Protein AF-W2F0K1-F1 (afdb_monomer_lite)

Foldseek 3Di:
DDDVVSDDPCPPPAPPDPVSVVVDDDPVVVVVPDDDDQDVVPHDPPPDDDDPDDPPPPPDDDPDDDPDDDDPPDDPDDDDDPDPPPPPDPDDFDQADWAQPVRPPDDDPDPDDDTDGPGHDPPPDDPVRVVPDDDDDPDD

Secondary structure (DSSP, 8-state):
-PPTTSS-SSTTSTTSSHHHHHH---HHHHHHHPPPP--TTTS---SS--------------------------------------S---S-PPPPPEE-TT-S-S-----S---EE----TT---HHHHHHPPP-----

pLDDT: mean 73.28, std 17.8, range [39.38, 95.38]

Sequence (140 aa):
MPLPGDRPVGLDEYGTTTTEMREGESLDLRLSREVPDVDPVFGVPPEGERKPGAADDELLDSSEDELSAVPDDGVADALGERGAPSYDTEEPREAGRLVDPDGGMGVDTEKDMVAEDVGPDFGGYSPEES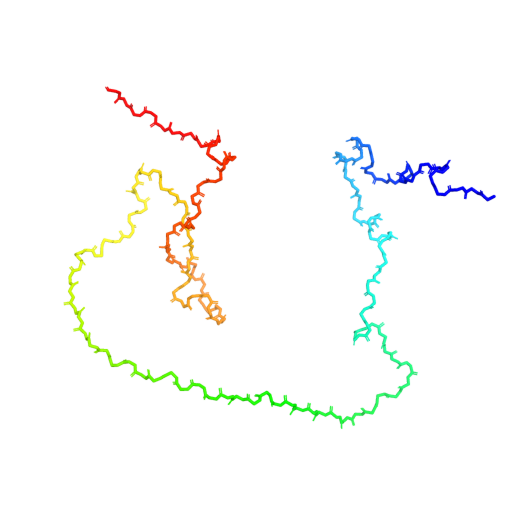AMRIEDEGPA

Structure (mmCIF, N/CA/C/O backbone):
data_AF-W2F0K1-F1
#
_entry.id   AF-W2F0K1-F1
#
loop_
_atom_site.group_PDB
_atom_site.id
_atom_site.type_symbol
_atom_site.label_atom_id
_atom_site.label_alt_id
_atom_site.label_comp_id
_atom_site.label_asym_id
_atom_site.label_entity_id
_atom_site.label_seq_id
_atom_site.pdbx_PDB_ins_code
_atom_site.Cartn_x
_atom_site.Cartn_y
_atom_site.Cartn_z
_atom_site.occupancy
_atom_site.B_iso_or_equiv
_atom_site.auth_seq_id
_atom_site.auth_comp_id
_atom_site.auth_asym_id
_atom_site.auth_atom_id
_atom_site.pdbx_PDB_model_num
ATOM 1 N N . MET A 1 1 ? -45.097 -0.771 12.970 1.00 74.94 1 MET A N 1
ATOM 2 C CA . MET A 1 1 ? -43.926 -1.261 12.216 1.00 74.94 1 MET A CA 1
ATOM 3 C C . MET A 1 1 ? -42.724 -0.499 12.731 1.00 74.94 1 MET A C 1
ATOM 5 O O . MET A 1 1 ? -42.879 0.708 12.877 1.00 74.94 1 MET A O 1
ATOM 9 N N . PRO A 1 2 ? -41.603 -1.155 13.062 1.00 79.56 2 PRO A N 1
ATOM 10 C CA . PRO A 1 2 ? -40.377 -0.432 13.378 1.00 79.56 2 PRO A CA 1
ATOM 11 C C . PRO A 1 2 ? -39.893 0.336 12.139 1.00 79.56 2 PRO A C 1
ATOM 13 O O . PRO A 1 2 ? -39.985 -0.178 11.021 1.00 79.56 2 PRO A O 1
ATOM 16 N N . LEU A 1 3 ? -39.430 1.565 12.339 1.00 84.94 3 LEU A N 1
ATOM 17 C CA . LEU A 1 3 ? -38.807 2.407 11.327 1.00 84.94 3 LEU A CA 1
ATOM 18 C C . LEU A 1 3 ? -37.327 2.017 11.151 1.00 84.94 3 LEU A C 1
ATOM 20 O O . LEU A 1 3 ? -36.680 1.577 12.107 1.00 84.94 3 LEU A O 1
ATOM 24 N N . PRO A 1 4 ? -36.756 2.175 9.945 1.00 79.94 4 PRO A N 1
ATOM 25 C CA . PRO A 1 4 ? -35.311 2.087 9.752 1.00 79.94 4 PRO A CA 1
ATOM 26 C C . PRO A 1 4 ? -34.592 3.058 10.702 1.00 79.94 4 PRO A C 1
ATOM 28 O O . PRO A 1 4 ? -34.884 4.251 10.695 1.00 79.94 4 PRO A O 1
ATOM 31 N N . GLY A 1 5 ? -33.687 2.541 11.539 1.00 79.81 5 GLY A N 1
ATOM 32 C CA . GLY A 1 5 ? -32.994 3.313 12.581 1.00 79.81 5 GLY A CA 1
ATOM 33 C C . GLY A 1 5 ? -33.572 3.181 13.996 1.00 79.81 5 GLY A C 1
ATOM 34 O O . GLY A 1 5 ? -32.894 3.559 14.946 1.00 79.81 5 GLY A O 1
ATOM 35 N N . ASP A 1 6 ? -34.748 2.562 14.177 1.00 88.81 6 ASP A N 1
ATOM 36 C CA . ASP A 1 6 ? -35.298 2.259 15.516 1.00 88.81 6 ASP A CA 1
ATOM 37 C C . ASP A 1 6 ? -34.424 1.268 16.305 1.00 88.81 6 ASP A C 1
ATOM 39 O O . ASP A 1 6 ? -34.583 1.101 17.515 1.00 88.81 6 ASP A O 1
ATOM 43 N N . ARG A 1 7 ? -33.514 0.575 15.612 1.00 80.75 7 ARG A N 1
ATOM 44 C CA . ARG A 1 7 ? -32.542 -0.350 16.190 1.00 80.75 7 ARG A CA 1
ATOM 45 C C . ARG A 1 7 ? -31.176 -0.104 15.550 1.00 80.75 7 ARG A C 1
ATOM 47 O O . ARG A 1 7 ? -31.126 0.072 14.330 1.00 80.75 7 ARG A O 1
ATOM 54 N N . PRO A 1 8 ? -30.089 -0.116 16.334 1.00 79.19 8 PRO A N 1
ATOM 55 C CA . PRO A 1 8 ? -28.745 -0.023 15.783 1.00 79.19 8 PRO A CA 1
ATOM 56 C C . PRO A 1 8 ? -28.440 -1.246 14.907 1.00 79.19 8 PRO A C 1
ATOM 58 O O . PRO A 1 8 ? -28.792 -2.374 15.253 1.00 79.19 8 PRO A O 1
ATOM 61 N N . VAL A 1 9 ? -27.807 -1.004 13.761 1.00 81.69 9 VAL A N 1
ATOM 62 C CA . VAL A 1 9 ? -27.373 -2.031 12.802 1.00 81.69 9 VAL A CA 1
ATOM 63 C C . VAL A 1 9 ? -25.896 -2.339 13.064 1.00 81.69 9 VAL A C 1
ATOM 65 O O . VAL A 1 9 ? -25.155 -1.437 13.448 1.00 81.69 9 VAL A O 1
ATOM 68 N N . GLY A 1 10 ? -25.479 -3.596 12.903 1.00 80.00 10 GLY A N 1
ATOM 69 C CA . GLY A 1 10 ? -24.080 -4.014 13.084 1.00 80.00 10 GLY A CA 1
ATOM 70 C C . GLY A 1 10 ? -23.636 -4.198 14.541 1.00 80.00 10 GLY A C 1
ATOM 71 O O . GLY A 1 10 ? -22.486 -4.519 14.788 1.00 80.00 10 GLY A O 1
ATOM 72 N N . LEU A 1 11 ? -24.526 -4.029 15.526 1.00 83.12 11 LEU A N 1
ATOM 73 C CA . LEU A 1 11 ? -24.171 -4.178 16.949 1.00 83.12 11 LEU A CA 1
ATOM 74 C C . LEU A 1 11 ? -23.790 -5.626 17.314 1.00 83.12 11 LEU A C 1
ATOM 76 O O . LEU A 1 11 ? -22.954 -5.842 18.182 1.00 83.12 11 LEU A O 1
ATOM 80 N N . ASP A 1 12 ? -24.377 -6.599 16.614 1.00 83.62 12 ASP A N 1
ATOM 81 C CA . ASP A 1 12 ? -24.063 -8.028 16.740 1.00 83.62 12 ASP A CA 1
ATOM 82 C C . ASP A 1 12 ? -23.015 -8.496 15.703 1.00 83.62 12 ASP A C 1
ATOM 84 O O . ASP A 1 12 ? -22.805 -9.696 15.523 1.00 83.62 12 ASP A O 1
ATOM 88 N N . GLU A 1 13 ? -22.394 -7.564 14.971 1.00 88.44 13 GLU A N 1
ATOM 89 C CA . GLU A 1 13 ? -21.419 -7.862 13.923 1.00 88.44 13 GLU A CA 1
ATOM 90 C C . GLU A 1 13 ? -19.990 -7.816 14.471 1.00 88.44 13 GLU A C 1
ATOM 92 O O . GLU A 1 13 ? -19.616 -6.921 15.237 1.00 88.44 13 GLU A O 1
ATOM 97 N N . TYR A 1 14 ? -19.188 -8.805 14.075 1.00 91.75 14 TYR A N 1
ATOM 98 C CA . TYR A 1 14 ? -17.799 -8.912 14.505 1.00 91.75 14 TYR A CA 1
ATOM 99 C C . TYR A 1 14 ? -16.952 -7.799 13.878 1.00 91.75 14 TYR A C 1
ATOM 101 O O . TYR A 1 14 ? -17.097 -7.496 12.696 1.00 91.75 14 TYR A O 1
ATOM 109 N N . GLY A 1 15 ? -16.027 -7.230 14.652 1.00 91.06 15 GLY A N 1
ATOM 110 C CA . GLY A 1 15 ? -15.095 -6.207 14.171 1.00 91.06 15 GLY A CA 1
ATOM 111 C C . GLY A 1 15 ? -15.568 -4.778 14.427 1.00 91.06 15 GLY A C 1
ATOM 112 O O . GLY A 1 15 ? -14.939 -3.832 13.958 1.00 91.06 15 GLY A O 1
ATOM 113 N N . THR A 1 16 ? -16.643 -4.599 15.197 1.00 91.94 16 THR A N 1
ATOM 114 C CA . THR A 1 16 ? -17.121 -3.271 15.609 1.00 91.94 16 THR A CA 1
ATOM 115 C C . THR A 1 16 ? -16.422 -2.754 16.865 1.00 91.94 16 THR A C 1
ATOM 117 O O . THR A 1 16 ? -16.457 -1.553 17.144 1.00 91.94 16 THR A O 1
ATOM 120 N N . THR A 1 17 ? -15.735 -3.625 17.612 1.00 90.50 17 THR A N 1
ATOM 121 C CA . THR A 1 17 ? -14.970 -3.244 18.805 1.00 90.50 17 THR A CA 1
ATOM 122 C C . THR A 1 17 ? -13.458 -3.225 18.561 1.00 90.50 17 THR A C 1
ATOM 124 O O . THR A 1 17 ? -12.910 -3.978 17.759 1.00 90.50 17 THR A O 1
ATOM 127 N N . THR A 1 18 ? -12.733 -2.393 19.318 1.00 93.44 18 THR A N 1
ATOM 128 C CA . THR A 1 18 ? -11.260 -2.312 19.246 1.00 93.44 18 THR A CA 1
ATOM 129 C C . THR A 1 18 ? -10.565 -3.637 19.563 1.00 93.44 18 THR A C 1
ATOM 131 O O . THR A 1 18 ? -9.481 -3.899 19.044 1.00 93.44 18 THR A O 1
ATOM 134 N N . THR A 1 19 ? -11.160 -4.459 20.427 1.00 93.56 19 THR A N 1
ATOM 135 C CA . THR A 1 19 ? -10.622 -5.778 20.778 1.00 93.56 19 THR A CA 1
ATOM 136 C C . THR A 1 19 ? -10.737 -6.737 19.598 1.00 93.56 19 THR A C 1
ATOM 138 O O . THR A 1 19 ? -9.726 -7.297 19.187 1.00 93.56 19 THR A O 1
ATOM 141 N N . GLU A 1 20 ? -11.921 -6.845 18.994 1.00 92.62 20 GLU A N 1
ATOM 142 C CA . GLU A 1 20 ? -12.162 -7.712 17.832 1.00 92.62 20 GLU A CA 1
ATOM 143 C C . GLU A 1 20 ? -11.304 -7.312 16.626 1.00 92.62 20 GLU A C 1
ATOM 145 O O . GLU A 1 20 ? -10.758 -8.175 15.950 1.00 92.62 20 GLU A O 1
ATOM 150 N N . MET A 1 21 ? -11.099 -6.010 16.384 1.00 91.88 21 MET A N 1
ATOM 151 C CA . MET A 1 21 ? -10.196 -5.555 15.317 1.00 91.88 21 MET A CA 1
ATOM 152 C C . MET A 1 21 ? -8.740 -5.996 15.535 1.00 91.88 21 MET A C 1
ATOM 154 O O . MET A 1 21 ? -8.029 -6.245 14.565 1.00 91.88 21 MET A O 1
ATOM 158 N N . ARG A 1 22 ? -8.274 -6.072 16.792 1.00 94.06 22 ARG A N 1
ATOM 159 C CA . ARG A 1 22 ? -6.914 -6.543 17.117 1.00 94.06 22 ARG A CA 1
ATOM 160 C C . ARG A 1 22 ? -6.784 -8.057 17.048 1.00 94.06 22 ARG A C 1
ATOM 162 O O . ARG A 1 22 ? -5.720 -8.542 16.683 1.00 94.06 22 ARG A O 1
ATOM 169 N N . GLU A 1 23 ? -7.821 -8.777 17.457 1.00 95.38 23 GLU A N 1
ATOM 170 C CA . GLU A 1 23 ? -7.857 -10.240 17.396 1.00 95.38 23 GLU A CA 1
ATOM 171 C C . GLU A 1 23 ? -7.992 -10.734 15.953 1.00 95.38 23 GLU A C 1
ATOM 173 O O . GLU A 1 23 ? -7.356 -11.719 15.581 1.00 95.38 23 GLU A O 1
ATOM 178 N N . GLY A 1 24 ? -8.747 -10.000 15.133 1.00 94.00 24 GLY A N 1
ATOM 179 C CA . GLY A 1 24 ? -9.040 -10.352 13.754 1.00 94.00 24 GLY A CA 1
ATOM 180 C C . GLY A 1 24 ? -10.094 -11.455 13.653 1.00 94.00 24 GLY A C 1
ATOM 181 O O . GLY A 1 24 ? -10.149 -12.391 14.449 1.00 94.00 24 GLY A O 1
ATOM 182 N N . GLU A 1 25 ? -10.946 -11.362 12.635 1.00 94.12 25 GLU A N 1
ATOM 183 C CA . GLU A 1 25 ? -11.953 -12.388 12.380 1.00 94.12 25 GLU A CA 1
ATOM 184 C C . GLU A 1 25 ? -11.328 -13.617 11.709 1.00 94.12 25 GLU A C 1
ATOM 186 O O . GLU A 1 25 ? -10.506 -13.491 10.798 1.00 94.12 25 GLU A O 1
ATOM 191 N N . SER A 1 26 ? -11.755 -14.820 12.106 1.00 94.81 26 SER A N 1
ATOM 192 C CA . SER A 1 26 ? -11.363 -16.044 11.398 1.00 94.81 26 SER A CA 1
ATOM 193 C C . SER A 1 26 ? -11.883 -16.052 9.954 1.00 94.81 26 SER A C 1
ATOM 195 O O . SER A 1 26 ? -13.008 -15.623 9.685 1.00 94.81 26 SER A O 1
ATOM 197 N N . LEU A 1 27 ? -11.087 -16.597 9.030 1.00 93.62 27 LEU A N 1
ATOM 198 C CA . LEU A 1 27 ? -11.465 -16.703 7.617 1.00 93.62 27 LEU A CA 1
ATOM 199 C C . LEU A 1 27 ? -12.747 -17.528 7.420 1.00 93.62 27 LEU A C 1
ATOM 201 O O . LEU A 1 27 ? -13.589 -17.152 6.612 1.00 93.62 27 LEU A O 1
ATOM 205 N N . ASP A 1 28 ? -12.928 -18.599 8.196 1.00 94.69 28 ASP A N 1
ATOM 206 C CA . ASP A 1 28 ? -14.133 -19.435 8.145 1.00 94.69 28 ASP A CA 1
ATOM 207 C C . ASP A 1 28 ? -15.403 -18.640 8.474 1.00 94.69 28 ASP A C 1
ATOM 209 O O . ASP A 1 28 ? -16.426 -18.783 7.804 1.00 94.69 28 ASP A O 1
ATOM 213 N N . LEU A 1 29 ? -15.341 -17.762 9.482 1.00 92.44 29 LEU A N 1
ATOM 214 C CA . LEU A 1 29 ? -16.479 -16.927 9.859 1.00 92.44 29 LEU A CA 1
ATOM 215 C C . LEU A 1 29 ? -16.806 -15.901 8.764 1.00 92.44 29 LEU A C 1
ATOM 217 O O . LEU A 1 29 ? -17.982 -15.734 8.439 1.00 92.44 29 LEU A O 1
ATOM 221 N N . ARG A 1 30 ? -15.787 -15.300 8.131 1.00 92.38 30 ARG A N 1
ATOM 222 C CA . ARG A 1 30 ? -15.963 -14.408 6.969 1.00 92.38 30 ARG A CA 1
ATOM 223 C C . ARG A 1 30 ? -16.635 -15.126 5.799 1.00 92.38 30 ARG A C 1
ATOM 225 O O . ARG A 1 30 ? -17.664 -14.662 5.316 1.00 92.38 30 ARG A O 1
ATOM 232 N N . LEU A 1 31 ? -16.109 -16.290 5.412 1.00 92.25 31 LEU A N 1
ATOM 233 C CA . LEU A 1 31 ? -16.646 -17.100 4.313 1.00 92.25 31 LEU A CA 1
ATOM 234 C C . LEU A 1 31 ? -18.069 -17.595 4.592 1.00 92.25 31 LEU A C 1
ATOM 236 O O . LEU A 1 31 ? -18.872 -17.703 3.675 1.00 92.25 31 LEU A O 1
ATOM 240 N N . SER A 1 32 ? -18.412 -17.872 5.853 1.00 93.31 32 SER A N 1
ATOM 241 C CA . SER A 1 32 ? -19.761 -18.331 6.213 1.00 93.31 32 SER A CA 1
ATOM 242 C C . SER A 1 32 ? -20.856 -17.273 6.019 1.00 93.31 32 SER A C 1
ATOM 244 O O . SER A 1 32 ? -22.028 -17.628 5.892 1.00 93.31 32 SER A O 1
ATOM 246 N N . ARG A 1 33 ? -20.489 -15.984 6.026 1.00 90.06 33 ARG A N 1
ATOM 247 C CA . ARG A 1 33 ? -21.410 -14.850 5.835 1.00 90.06 33 ARG A CA 1
ATOM 248 C C . ARG A 1 33 ? -21.479 -14.384 4.383 1.00 90.06 33 ARG A C 1
ATOM 250 O O . ARG A 1 33 ? -22.461 -13.752 4.002 1.00 90.06 33 ARG A O 1
ATOM 257 N N . GLU A 1 34 ? -20.440 -14.656 3.605 1.00 91.31 34 GLU A N 1
ATOM 258 C CA . GLU A 1 34 ? -20.353 -14.288 2.198 1.00 91.31 34 GLU A CA 1
ATOM 259 C C . GLU A 1 34 ? -21.354 -15.100 1.364 1.00 91.31 34 GLU A C 1
ATOM 261 O O . GLU A 1 34 ? -21.480 -16.317 1.508 1.00 91.31 34 GLU A O 1
ATOM 266 N N . VAL A 1 35 ? -22.087 -14.418 0.484 1.00 90.69 35 VAL A N 1
ATOM 267 C CA . VAL A 1 35 ? -22.888 -15.071 -0.554 1.00 90.69 35 VAL A CA 1
ATOM 268 C C . VAL A 1 35 ? -22.021 -15.107 -1.807 1.00 90.69 35 VAL A C 1
ATOM 270 O O . VAL A 1 35 ? -21.641 -14.032 -2.265 1.00 90.69 35 VAL A O 1
ATOM 273 N N . PRO A 1 36 ? -21.706 -16.291 -2.365 1.00 85.12 36 PRO A N 1
ATOM 274 C CA . PRO A 1 36 ? -20.925 -16.368 -3.589 1.00 85.12 36 PRO A CA 1
ATOM 275 C C . PRO A 1 36 ? -21.606 -15.603 -4.719 1.00 85.12 36 PRO A C 1
ATOM 277 O O . PRO A 1 36 ? -22.804 -15.786 -4.965 1.00 85.12 36 PRO A O 1
ATOM 280 N N . ASP A 1 37 ? -20.830 -14.798 -5.433 1.00 83.19 37 ASP A N 1
ATOM 281 C CA . ASP A 1 37 ? -21.312 -14.138 -6.635 1.00 83.19 37 ASP A CA 1
ATOM 282 C C . ASP A 1 37 ? -21.613 -15.192 -7.707 1.00 83.19 37 ASP A C 1
ATOM 284 O O . ASP A 1 37 ? -20.743 -15.932 -8.171 1.00 83.19 37 ASP A O 1
ATOM 288 N N . VAL A 1 38 ? -22.883 -15.280 -8.097 1.00 79.88 38 VAL A N 1
ATOM 289 C CA . VAL A 1 38 ? -23.321 -16.107 -9.221 1.00 79.88 38 VAL A CA 1
ATOM 290 C C . VAL A 1 38 ? -23.185 -15.292 -10.497 1.00 79.88 38 VAL A C 1
ATOM 292 O O . VAL A 1 38 ? -24.054 -14.488 -10.830 1.00 79.88 38 VAL A O 1
ATOM 295 N N . ASP A 1 39 ? -22.093 -15.513 -11.223 1.00 75.31 39 ASP A N 1
ATOM 296 C CA . ASP A 1 39 ? -21.949 -14.981 -12.574 1.00 75.31 39 ASP A CA 1
ATOM 297 C C . ASP A 1 39 ? -22.936 -15.715 -13.504 1.00 75.31 39 ASP A C 1
ATOM 299 O O . ASP A 1 39 ? -22.847 -16.937 -13.635 1.00 75.31 39 ASP A O 1
ATOM 303 N N . PRO A 1 40 ? -23.888 -15.037 -14.168 1.00 65.69 40 PRO A N 1
ATOM 304 C CA . PRO A 1 40 ? -24.816 -15.699 -15.083 1.00 65.69 40 PRO A CA 1
ATOM 305 C C . PRO A 1 40 ? -24.117 -16.371 -16.279 1.00 65.69 40 PRO A C 1
ATOM 307 O O . PRO A 1 40 ? -24.703 -17.265 -16.886 1.00 65.69 40 PRO A O 1
ATOM 310 N N . VAL A 1 41 ? -22.881 -15.982 -16.612 1.00 68.19 41 VAL A N 1
ATOM 311 C CA . VAL A 1 41 ? -22.078 -16.584 -17.689 1.00 68.19 41 VAL A CA 1
ATOM 312 C C . VAL A 1 41 ? -21.448 -17.912 -17.250 1.00 68.19 41 VAL A C 1
ATOM 314 O O . VAL A 1 41 ? -21.307 -18.823 -18.066 1.00 68.19 41 VAL A O 1
ATOM 317 N N . PHE A 1 42 ? -21.113 -18.060 -15.963 1.00 62.47 42 PHE A N 1
ATOM 318 C CA . PHE A 1 42 ? -20.356 -19.210 -15.443 1.00 62.47 42 PHE A CA 1
ATOM 319 C C . PHE A 1 42 ? -21.083 -20.023 -14.347 1.00 62.47 42 PHE A C 1
ATOM 321 O O . PHE A 1 42 ? -20.603 -21.086 -13.959 1.00 62.47 42 PHE A O 1
ATOM 328 N N . GLY A 1 43 ? -22.239 -19.564 -13.852 1.00 60.69 43 GLY A N 1
ATOM 329 C CA . GLY A 1 43 ? -22.822 -19.965 -12.562 1.00 60.69 43 GLY A CA 1
ATOM 330 C C . GLY A 1 43 ? -24.145 -20.740 -12.584 1.00 60.69 43 GLY A C 1
ATOM 331 O O . GLY A 1 43 ? -24.697 -21.004 -11.519 1.00 60.69 43 GLY A O 1
ATOM 332 N N . VAL A 1 44 ? -24.663 -21.150 -13.746 1.00 53.81 44 VAL A N 1
ATOM 333 C CA . VAL A 1 44 ? -25.765 -22.127 -13.840 1.00 53.81 44 VAL A CA 1
ATOM 334 C C . VAL A 1 44 ? -25.531 -22.994 -15.079 1.00 53.81 44 VAL A C 1
ATOM 336 O O . VAL A 1 44 ? -25.675 -22.483 -16.188 1.00 53.81 44 VAL A O 1
ATOM 339 N N . PRO A 1 45 ? -25.209 -24.299 -14.980 1.00 52.59 45 PRO A N 1
ATOM 340 C CA . PRO A 1 45 ? -25.513 -25.172 -16.101 1.00 52.59 45 PRO A CA 1
ATOM 341 C C . PRO A 1 45 ? -27.045 -25.224 -16.193 1.00 52.59 45 PRO A C 1
ATOM 343 O O . PRO A 1 45 ? -27.677 -25.670 -15.230 1.00 52.59 45 PRO A O 1
ATOM 346 N N . PRO A 1 46 ? -27.686 -24.760 -17.282 1.00 51.72 46 PRO A N 1
ATOM 347 C CA . PRO A 1 46 ? -29.104 -25.025 -17.440 1.00 51.72 46 PRO A CA 1
ATOM 348 C C . PRO A 1 46 ? -29.284 -26.546 -17.425 1.00 51.72 46 PRO A C 1
ATOM 350 O O . PRO A 1 46 ? -28.644 -27.268 -18.197 1.00 51.72 46 PRO A O 1
ATOM 353 N N . GLU A 1 47 ? -30.133 -27.053 -16.530 1.00 56.03 47 GLU A N 1
ATOM 354 C CA . GLU A 1 47 ? -30.651 -28.411 -16.656 1.00 56.03 47 GLU A CA 1
ATOM 355 C C . GLU A 1 47 ? -31.501 -28.456 -17.932 1.00 56.03 47 GLU A C 1
ATOM 357 O O . GLU A 1 47 ? -32.685 -28.132 -17.932 1.00 56.03 47 GLU A O 1
ATOM 362 N N . GLY A 1 48 ? -30.858 -28.770 -19.057 1.00 53.78 48 GLY A N 1
ATOM 363 C CA . GLY A 1 48 ? -31.509 -28.814 -20.360 1.00 53.78 48 GLY A CA 1
ATOM 364 C C . GLY A 1 48 ? -30.545 -28.571 -21.516 1.00 53.78 48 GLY A C 1
ATOM 365 O O . GLY A 1 48 ? -30.304 -27.437 -21.902 1.00 53.78 48 GLY A O 1
ATOM 366 N N . GLU A 1 49 ? -30.049 -29.670 -22.085 1.00 48.06 49 GLU A N 1
ATOM 367 C CA . GLU A 1 49 ? -29.566 -29.786 -23.470 1.00 48.06 49 GLU A CA 1
ATOM 368 C C . GLU A 1 49 ? -28.396 -28.877 -23.906 1.00 48.06 49 GLU A C 1
ATOM 370 O O . GLU A 1 49 ? -28.564 -27.848 -24.556 1.00 48.06 49 GLU A O 1
ATOM 375 N N . ARG A 1 50 ? -27.158 -29.356 -23.719 1.00 47.09 50 ARG A N 1
ATOM 376 C CA . ARG A 1 50 ? -26.048 -28.929 -24.587 1.00 47.09 50 ARG A CA 1
ATOM 377 C C . ARG A 1 50 ? -26.239 -29.531 -25.982 1.00 47.09 50 ARG A C 1
ATOM 379 O O . ARG A 1 50 ? -26.019 -30.728 -26.165 1.00 47.09 50 ARG A O 1
ATOM 386 N N . LYS A 1 51 ? -26.578 -28.708 -26.978 1.00 41.72 51 LYS A N 1
ATOM 387 C CA . LYS A 1 51 ? -26.286 -29.026 -28.384 1.00 41.72 51 LYS A CA 1
ATOM 388 C C . LYS A 1 51 ? -24.794 -28.777 -28.641 1.00 41.72 51 LYS A C 1
ATOM 390 O O . LYS A 1 51 ? -24.332 -27.670 -28.379 1.00 41.72 51 LYS A O 1
ATOM 395 N N . PRO A 1 52 ? -24.025 -29.752 -29.148 1.00 39.38 52 PRO A N 1
ATOM 396 C CA . PRO A 1 52 ? -22.662 -29.492 -29.584 1.00 39.38 52 PRO A CA 1
ATOM 397 C C . PRO A 1 52 ? -22.700 -28.851 -30.979 1.00 39.38 52 PRO A C 1
ATOM 399 O O . PRO A 1 52 ? -23.283 -29.433 -31.893 1.00 39.38 52 PRO A O 1
ATOM 402 N N . GLY A 1 53 ? -22.071 -27.683 -31.150 1.00 51.22 53 GLY A N 1
ATOM 403 C CA . GLY A 1 53 ? -21.671 -27.200 -32.481 1.00 51.22 53 GLY A CA 1
ATOM 404 C C . GLY A 1 53 ? -22.097 -25.792 -32.902 1.00 51.22 53 GLY A C 1
ATOM 405 O O . GLY A 1 53 ? -22.627 -25.652 -33.996 1.00 51.22 53 GLY A O 1
ATOM 406 N N . ALA A 1 54 ? -21.813 -24.762 -32.108 1.00 47.34 54 ALA A N 1
ATOM 407 C CA . ALA A 1 54 ? -21.717 -23.393 -32.627 1.00 47.34 54 ALA A CA 1
ATOM 408 C C . ALA A 1 54 ? -20.373 -22.818 -32.170 1.00 47.34 54 ALA A C 1
ATOM 410 O O . ALA A 1 54 ? -20.237 -22.306 -31.060 1.00 47.34 54 ALA A O 1
ATOM 411 N N . ALA A 1 55 ? -19.343 -23.101 -32.966 1.00 53.28 55 ALA A N 1
ATOM 412 C CA . ALA A 1 55 ? -18.075 -22.399 -32.910 1.00 53.28 55 ALA A CA 1
ATOM 413 C C . ALA A 1 55 ? -18.216 -21.249 -33.902 1.00 53.28 55 ALA A C 1
ATOM 415 O O . ALA A 1 55 ? -18.032 -21.445 -35.102 1.00 53.28 55 ALA A O 1
ATOM 416 N N . ASP A 1 56 ? -18.607 -20.091 -33.387 1.00 50.03 56 ASP A N 1
ATOM 417 C CA . ASP A 1 56 ? -18.814 -18.894 -34.186 1.00 50.03 56 ASP A CA 1
ATOM 418 C C . ASP A 1 56 ? -17.678 -17.945 -33.790 1.00 50.03 56 ASP A C 1
ATOM 420 O O . ASP A 1 56 ? -17.765 -17.134 -32.870 1.00 50.03 56 ASP A O 1
ATOM 424 N N . ASP A 1 57 ? -16.549 -18.232 -34.432 1.00 50.44 57 ASP A N 1
ATOM 425 C CA . ASP A 1 57 ? -15.288 -17.501 -34.483 1.00 50.44 57 ASP A CA 1
ATOM 426 C C . ASP A 1 57 ? -15.517 -16.158 -35.194 1.00 50.44 57 ASP A C 1
ATOM 428 O O . ASP A 1 57 ? -15.320 -16.027 -36.400 1.00 50.44 57 ASP A O 1
ATOM 432 N N . GLU A 1 58 ? -16.015 -15.161 -34.463 1.00 50.28 58 GLU A N 1
ATOM 433 C CA . GLU A 1 58 ? -16.084 -13.780 -34.951 1.00 50.28 58 GLU A CA 1
ATOM 434 C C . GLU A 1 58 ? -14.702 -13.137 -34.767 1.00 50.28 58 GLU A C 1
ATOM 436 O O . GLU A 1 58 ? -14.404 -12.469 -33.773 1.00 50.28 58 GLU A O 1
ATOM 441 N N . LEU A 1 59 ? -13.840 -13.412 -35.748 1.00 55.16 59 LEU A N 1
ATOM 442 C CA . LEU A 1 59 ? -12.566 -12.747 -35.988 1.00 55.16 59 LEU A CA 1
ATOM 443 C C . LEU A 1 59 ? -12.769 -11.227 -35.991 1.00 55.16 59 LEU A C 1
ATOM 445 O O . LEU A 1 59 ? -13.416 -10.670 -36.878 1.00 55.16 59 LEU A O 1
ATOM 449 N N . LEU A 1 60 ? -12.194 -10.561 -34.991 1.00 54.50 60 LEU A N 1
ATOM 450 C CA . LEU A 1 60 ? -12.056 -9.111 -34.954 1.00 54.50 60 LEU A CA 1
ATOM 451 C C . LEU A 1 60 ? -11.217 -8.668 -36.159 1.00 54.50 60 LEU A C 1
ATOM 453 O O . LEU A 1 60 ? -10.028 -8.971 -36.248 1.00 54.50 60 LEU A O 1
ATOM 457 N N . ASP A 1 61 ? -11.886 -7.980 -37.081 1.00 45.59 61 ASP A N 1
ATOM 458 C CA . ASP A 1 61 ? -11.334 -7.344 -38.271 1.00 45.59 61 ASP A CA 1
ATOM 459 C C . ASP A 1 61 ? -10.182 -6.403 -37.888 1.00 45.59 61 ASP A C 1
ATOM 461 O O . ASP A 1 61 ? -10.361 -5.372 -37.234 1.00 45.59 61 ASP A O 1
ATOM 465 N N . SER A 1 62 ? -8.975 -6.819 -38.259 1.00 46.09 62 SER A N 1
ATOM 466 C CA . SER A 1 62 ? -7.743 -6.057 -38.158 1.00 46.09 62 SER A CA 1
ATOM 467 C C . SER A 1 62 ? -7.753 -4.950 -39.209 1.00 46.09 62 SER A C 1
ATOM 469 O O . SER A 1 62 ? -7.298 -5.156 -40.334 1.00 46.09 62 SER A O 1
ATOM 471 N N . SER A 1 63 ? -8.245 -3.764 -38.854 1.00 52.53 63 SER A N 1
ATOM 472 C CA . SER A 1 63 ? -7.988 -2.570 -39.657 1.00 52.53 63 SER A CA 1
ATOM 473 C C . SER A 1 63 ? -6.509 -2.200 -39.528 1.00 52.53 63 SER A C 1
ATOM 475 O O . SER A 1 63 ? -6.068 -1.679 -38.504 1.00 52.53 63 SER A O 1
ATOM 477 N N . GLU A 1 64 ? -5.759 -2.540 -40.570 1.00 57.12 64 GLU A N 1
ATOM 478 C CA . GLU A 1 64 ? -4.373 -2.170 -40.833 1.00 57.12 64 GLU A CA 1
ATOM 479 C C . GLU A 1 64 ? -4.219 -0.639 -40.800 1.00 57.12 64 GLU A C 1
ATOM 481 O O . GLU A 1 64 ? -4.621 0.057 -41.732 1.00 57.12 64 GLU A O 1
ATOM 486 N N . ASP A 1 65 ? -3.643 -0.106 -39.721 1.00 50.50 65 ASP A N 1
ATOM 487 C CA . ASP A 1 65 ? -3.166 1.278 -39.672 1.00 50.50 65 ASP A CA 1
ATOM 488 C C . ASP A 1 65 ? -1.661 1.250 -39.977 1.00 50.50 65 ASP A C 1
ATOM 490 O O . ASP A 1 65 ? -0.831 0.853 -39.152 1.00 50.50 65 ASP A O 1
ATOM 494 N N . GLU A 1 66 ? -1.321 1.554 -41.232 1.00 50.78 66 GLU A N 1
ATOM 495 C CA . GLU A 1 66 ? 0.052 1.631 -41.725 1.00 50.78 66 GLU A CA 1
ATOM 496 C C . GLU A 1 66 ? 0.827 2.737 -40.993 1.00 50.78 66 GLU A C 1
ATOM 498 O O . GLU A 1 66 ? 0.843 3.901 -41.402 1.00 50.78 66 GLU A O 1
ATOM 503 N N . LEU A 1 67 ? 1.554 2.364 -39.939 1.00 56.19 67 LEU A N 1
ATOM 504 C CA . LEU A 1 67 ? 2.651 3.179 -39.429 1.00 56.19 67 LEU A CA 1
ATOM 505 C C . LEU A 1 67 ? 3.768 3.187 -40.477 1.00 56.19 67 LEU A C 1
ATOM 507 O O . LEU A 1 67 ? 4.611 2.293 -40.544 1.00 56.19 67 LEU A O 1
ATOM 511 N N . SER A 1 68 ? 3.740 4.212 -41.326 1.00 43.22 68 SER A N 1
ATOM 512 C CA . SER A 1 68 ? 4.770 4.488 -42.318 1.00 43.22 68 SER A CA 1
ATOM 513 C C . SER A 1 68 ? 6.147 4.510 -41.654 1.00 43.22 68 SER A C 1
ATOM 515 O O . SER A 1 68 ? 6.384 5.301 -40.737 1.00 43.22 68 SER A O 1
ATOM 517 N N . ALA A 1 69 ? 7.051 3.665 -42.143 1.00 50.28 69 ALA A N 1
A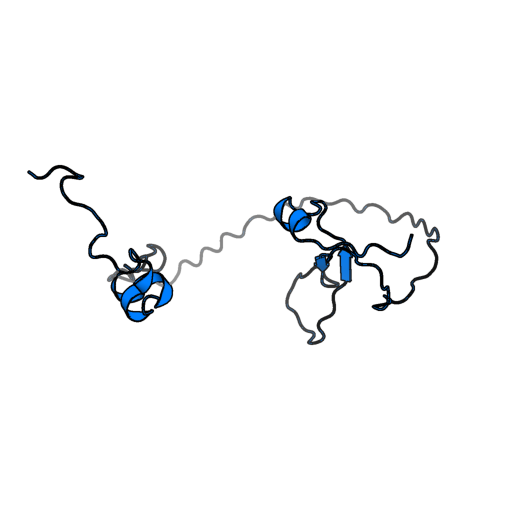TOM 518 C CA . ALA A 1 69 ? 8.450 3.641 -41.752 1.00 50.28 69 ALA A CA 1
ATOM 519 C C . ALA A 1 69 ? 9.063 5.048 -41.845 1.00 50.28 69 ALA A C 1
ATOM 521 O O . ALA A 1 69 ? 9.219 5.602 -42.935 1.00 50.28 69 ALA A O 1
ATOM 522 N N . VAL A 1 70 ? 9.416 5.625 -40.696 1.00 52.12 70 VAL A N 1
ATOM 523 C CA . VAL A 1 70 ? 10.280 6.805 -40.649 1.00 52.12 70 VAL A CA 1
ATOM 524 C C . VAL A 1 70 ? 11.692 6.317 -40.988 1.00 52.12 70 VAL A C 1
ATOM 526 O O . VAL A 1 70 ? 12.173 5.397 -40.325 1.00 52.12 70 VAL A O 1
ATOM 529 N N . PRO A 1 71 ? 12.354 6.851 -42.029 1.00 46.84 71 PRO A N 1
ATOM 530 C CA . PRO A 1 71 ? 13.728 6.477 -42.321 1.00 46.84 71 PRO A CA 1
ATOM 531 C C . PRO A 1 71 ? 14.643 6.906 -41.168 1.00 46.84 71 PRO A C 1
ATOM 533 O O . PRO A 1 71 ? 14.602 8.049 -40.712 1.00 46.84 71 PRO A O 1
ATOM 536 N N . ASP A 1 72 ? 15.447 5.948 -40.715 1.00 51.22 72 ASP A N 1
ATOM 537 C CA . ASP A 1 72 ? 16.532 6.087 -39.747 1.00 51.22 72 ASP A CA 1
ATOM 538 C C . ASP A 1 72 ? 17.642 6.979 -40.328 1.00 51.22 72 ASP A C 1
ATOM 540 O O . ASP A 1 72 ? 18.604 6.502 -40.933 1.00 51.22 72 ASP A O 1
ATOM 544 N N . ASP A 1 73 ? 17.483 8.298 -40.203 1.00 43.88 73 ASP A N 1
ATOM 545 C CA . ASP A 1 73 ? 18.573 9.245 -40.436 1.00 43.88 73 ASP A CA 1
ATOM 546 C C . ASP A 1 73 ? 19.467 9.263 -39.193 1.00 43.88 73 ASP A C 1
ATOM 548 O O . ASP A 1 73 ? 19.285 10.033 -38.246 1.00 43.88 73 ASP A O 1
ATOM 552 N N . GLY A 1 74 ? 20.441 8.352 -39.221 1.00 50.06 74 GLY A N 1
ATOM 553 C CA . GLY A 1 74 ? 21.472 8.193 -38.213 1.00 50.06 74 GLY A CA 1
ATOM 554 C C . GLY A 1 74 ? 22.179 9.506 -37.883 1.00 50.06 74 GLY A C 1
ATOM 555 O O . GLY A 1 74 ? 23.068 9.963 -38.603 1.00 50.06 74 GLY A O 1
ATOM 556 N N . VAL A 1 75 ? 21.850 10.052 -36.718 1.00 47.03 75 VAL A N 1
ATOM 557 C CA . VAL A 1 75 ? 22.691 11.003 -35.996 1.00 47.03 75 VAL A CA 1
ATOM 558 C C . VAL A 1 75 ? 23.361 10.266 -34.845 1.00 47.03 75 VAL A C 1
ATOM 560 O O . VAL A 1 75 ? 22.897 10.224 -33.710 1.00 47.03 75 VAL A O 1
ATOM 563 N N . ALA A 1 76 ? 24.491 9.645 -35.173 1.00 52.62 76 ALA A N 1
ATOM 564 C CA . ALA A 1 76 ? 25.500 9.329 -34.183 1.00 52.62 76 ALA A CA 1
ATOM 565 C C . ALA A 1 76 ? 26.105 10.652 -33.697 1.00 52.62 76 ALA A C 1
ATOM 567 O O . ALA A 1 76 ? 26.974 11.206 -34.369 1.00 52.62 76 ALA A O 1
ATOM 568 N N . ASP A 1 77 ? 25.655 11.152 -32.545 1.00 45.91 77 ASP A N 1
ATOM 569 C CA . ASP A 1 77 ? 26.382 12.200 -31.831 1.00 45.91 77 ASP A CA 1
ATOM 570 C C . ASP A 1 77 ? 26.492 11.883 -30.333 1.00 45.91 77 ASP A C 1
ATOM 572 O O . ASP A 1 77 ? 25.568 12.025 -29.535 1.00 45.91 77 ASP A O 1
ATOM 576 N N . ALA A 1 78 ? 27.660 11.324 -30.028 1.00 51.44 78 ALA A N 1
ATOM 577 C CA . ALA A 1 78 ? 28.403 11.331 -28.779 1.00 51.44 78 ALA A CA 1
ATOM 578 C C . ALA A 1 78 ? 27.743 11.978 -27.542 1.00 51.44 78 ALA A C 1
ATOM 580 O O . ALA A 1 78 ? 27.923 13.164 -27.276 1.00 51.44 78 ALA A O 1
ATOM 581 N N . LEU A 1 79 ? 27.183 11.141 -26.663 1.00 50.91 79 LEU A N 1
ATOM 582 C CA . LEU A 1 79 ? 27.298 11.356 -25.220 1.00 50.91 79 LEU A CA 1
ATOM 583 C C . LEU A 1 79 ? 28.218 10.271 -24.658 1.00 50.91 79 LEU A C 1
ATOM 585 O O . LEU A 1 79 ? 28.003 9.074 -24.851 1.00 50.91 79 LEU A O 1
ATOM 589 N N . GLY A 1 80 ? 29.326 10.734 -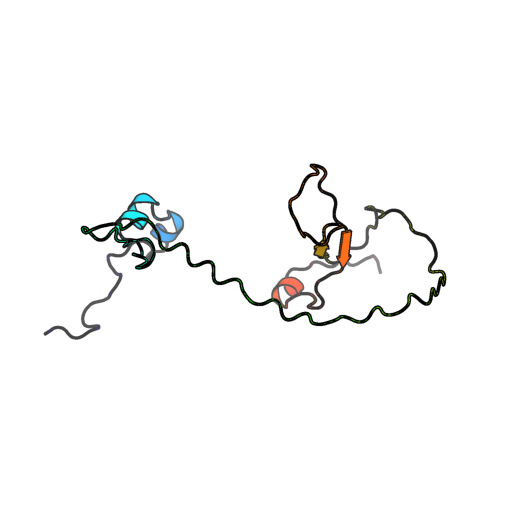24.086 1.00 42.97 80 GLY A N 1
ATOM 590 C CA . GLY A 1 80 ? 30.432 9.925 -23.601 1.00 42.97 80 GLY A CA 1
ATOM 591 C C . GLY A 1 80 ? 30.043 8.939 -22.502 1.00 42.97 80 GLY A C 1
ATOM 592 O O . GLY A 1 80 ? 29.124 9.170 -21.729 1.00 42.97 80 GLY A O 1
ATOM 593 N N . GLU A 1 81 ? 30.820 7.857 -22.467 1.00 50.16 81 GLU A N 1
ATOM 594 C CA . GLU A 1 81 ? 30.976 6.907 -21.363 1.00 50.16 81 GLU A CA 1
ATOM 595 C C . GLU A 1 81 ? 29.693 6.229 -20.863 1.00 50.16 81 GLU A C 1
ATOM 597 O O . GLU A 1 81 ? 29.078 6.617 -19.876 1.00 50.16 81 GLU A O 1
ATOM 602 N N . ARG A 1 82 ? 29.385 5.074 -21.471 1.00 54.03 82 ARG A N 1
ATOM 603 C CA . ARG A 1 82 ? 28.682 3.983 -20.781 1.00 54.03 82 ARG A CA 1
ATOM 604 C C . ARG A 1 82 ? 29.557 3.479 -19.630 1.00 54.03 82 ARG A C 1
ATOM 606 O O . ARG A 1 82 ? 30.252 2.471 -19.759 1.00 54.03 82 ARG A O 1
ATOM 613 N N . GLY A 1 83 ? 29.558 4.221 -18.529 1.00 42.09 83 GLY A N 1
ATOM 614 C CA . GLY A 1 83 ? 29.929 3.695 -17.229 1.00 42.09 83 GLY A CA 1
ATOM 615 C C . GLY A 1 83 ? 28.924 2.609 -16.867 1.00 42.09 83 GLY A C 1
ATOM 616 O O . GLY A 1 83 ? 27.718 2.818 -16.979 1.00 42.09 83 GLY A O 1
ATOM 617 N N . ALA A 1 84 ? 29.415 1.432 -16.484 1.00 50.53 84 ALA A N 1
ATOM 618 C CA . ALA A 1 84 ? 28.593 0.444 -15.797 1.00 50.53 84 ALA A CA 1
ATOM 619 C C . ALA A 1 84 ? 27.815 1.143 -14.665 1.00 50.53 84 ALA A C 1
ATOM 621 O O . ALA A 1 84 ? 28.386 2.055 -14.058 1.00 50.53 84 ALA A O 1
ATOM 622 N N . PRO A 1 85 ? 26.558 0.760 -14.365 1.00 50.97 85 PRO A N 1
ATOM 623 C CA . PRO A 1 85 ? 25.856 1.321 -13.223 1.00 50.97 85 PRO A CA 1
ATOM 624 C C . PRO A 1 85 ? 26.703 1.048 -11.981 1.00 50.97 85 PRO A C 1
ATOM 626 O O . PRO A 1 85 ? 26.814 -0.085 -11.512 1.00 50.97 85 PRO A O 1
ATOM 629 N N . SER A 1 86 ? 27.360 2.096 -11.488 1.00 51.59 86 SER A N 1
ATOM 630 C CA . SER A 1 86 ? 27.930 2.089 -10.159 1.00 51.59 8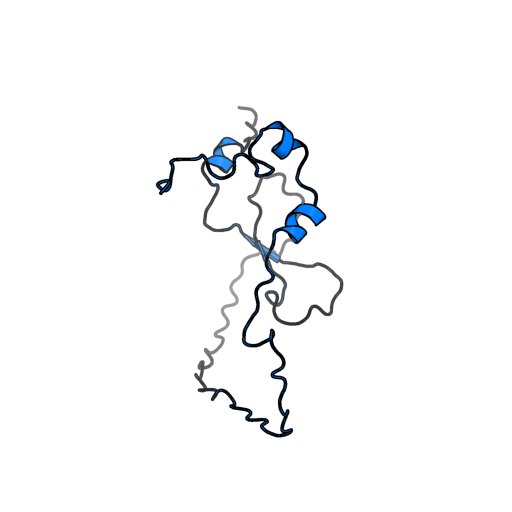6 SER A CA 1
ATOM 631 C C . SER A 1 86 ? 26.739 1.979 -9.221 1.00 51.59 86 SER A C 1
ATOM 633 O O . SER A 1 86 ? 25.997 2.938 -9.040 1.00 51.59 86 SER A O 1
ATOM 635 N N . TYR A 1 87 ? 26.536 0.809 -8.623 1.00 52.22 87 TYR A N 1
ATOM 636 C CA . TYR A 1 87 ? 25.680 0.658 -7.443 1.00 52.22 87 TYR A CA 1
ATOM 637 C C . TYR A 1 87 ? 26.334 1.270 -6.186 1.00 52.22 87 TYR A C 1
ATOM 639 O O . TYR A 1 87 ? 25.910 0.996 -5.069 1.00 52.22 87 TYR A O 1
ATOM 647 N N . ASP A 1 88 ? 27.366 2.094 -6.378 1.00 56.69 88 ASP A N 1
ATOM 648 C CA . ASP A 1 88 ? 28.153 2.789 -5.371 1.00 56.69 88 ASP A CA 1
ATOM 649 C C . ASP A 1 88 ? 28.200 4.286 -5.720 1.00 56.69 88 ASP A C 1
ATOM 651 O O . ASP A 1 88 ? 29.225 4.857 -6.098 1.00 56.69 88 ASP A O 1
ATOM 655 N N . THR A 1 89 ? 27.031 4.922 -5.717 1.00 50.00 89 THR A N 1
ATOM 656 C CA . THR A 1 89 ? 26.938 6.376 -5.576 1.00 50.00 89 T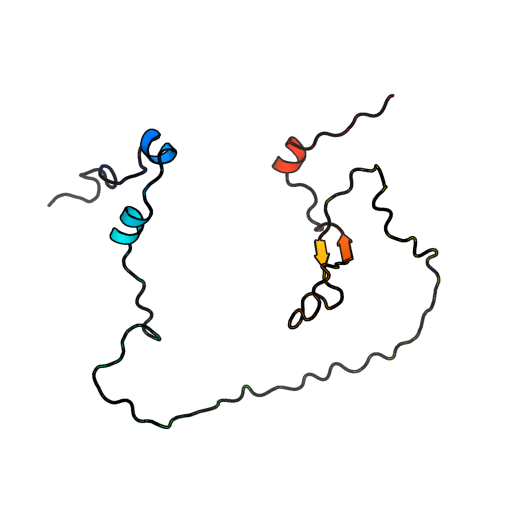HR A CA 1
ATOM 657 C C . THR A 1 89 ? 26.206 6.632 -4.277 1.00 50.00 89 THR A C 1
ATOM 659 O O . THR A 1 89 ? 25.003 6.402 -4.186 1.00 50.00 89 THR A O 1
ATOM 662 N N . GLU A 1 90 ? 26.953 7.096 -3.280 1.00 58.78 90 GLU A N 1
ATOM 663 C CA . GLU A 1 90 ? 26.516 7.456 -1.926 1.00 58.78 90 GLU A CA 1
ATOM 664 C C . GLU A 1 90 ? 25.496 8.616 -1.892 1.00 58.78 90 GLU A C 1
ATOM 666 O O . GLU A 1 90 ? 25.174 9.131 -0.824 1.00 58.78 90 GLU A O 1
ATOM 671 N N . GLU A 1 91 ? 24.965 9.041 -3.043 1.00 65.75 91 GLU A N 1
ATOM 672 C CA . GLU A 1 91 ? 23.959 10.091 -3.111 1.00 65.75 91 GLU A CA 1
ATOM 673 C C . GLU A 1 91 ? 22.546 9.494 -3.028 1.00 65.75 91 GLU A C 1
ATOM 675 O O . GLU A 1 91 ? 22.188 8.611 -3.818 1.00 65.75 91 GLU A O 1
ATOM 680 N N . PRO A 1 92 ? 21.711 9.963 -2.083 1.00 69.75 92 PRO A N 1
ATOM 681 C CA . PRO A 1 92 ? 20.366 9.446 -1.884 1.00 69.75 92 PRO A CA 1
ATOM 682 C C . PRO A 1 92 ? 19.449 9.860 -3.043 1.00 69.75 92 PRO A C 1
ATOM 684 O O . PRO A 1 92 ? 18.758 10.878 -2.982 1.00 69.75 92 PRO A O 1
ATOM 687 N N . ARG A 1 93 ? 19.421 9.042 -4.096 1.00 72.88 93 ARG A N 1
ATOM 688 C CA . ARG A 1 93 ? 18.521 9.191 -5.243 1.00 72.88 93 ARG A CA 1
ATOM 689 C C . ARG A 1 93 ? 17.135 8.614 -4.959 1.00 72.88 93 ARG A C 1
ATOM 691 O O . ARG A 1 93 ? 16.976 7.708 -4.141 1.00 72.88 93 ARG A O 1
ATOM 698 N N . GLU A 1 94 ? 16.132 9.149 -5.642 1.00 78.00 94 GLU A N 1
ATOM 699 C CA . GLU A 1 94 ? 14.784 8.583 -5.632 1.00 78.00 94 GLU A CA 1
ATOM 700 C C . GLU A 1 94 ? 14.799 7.186 -6.269 1.00 78.00 94 GLU A C 1
ATOM 702 O O . GLU A 1 94 ? 15.583 6.916 -7.188 1.00 78.00 94 GLU A O 1
ATOM 707 N N . ALA A 1 95 ? 13.960 6.287 -5.754 1.00 82.69 95 ALA A N 1
ATOM 708 C CA . ALA A 1 95 ? 13.783 4.979 -6.364 1.00 82.69 95 ALA A CA 1
ATOM 709 C C . ALA A 1 95 ? 13.113 5.158 -7.732 1.00 82.69 95 ALA A C 1
ATOM 711 O O . ALA A 1 95 ? 12.050 5.768 -7.830 1.00 82.69 95 ALA A O 1
ATOM 712 N N . GLY A 1 96 ? 13.751 4.650 -8.785 1.00 86.38 96 GLY A N 1
ATOM 713 C CA . GLY A 1 96 ? 13.203 4.699 -10.133 1.00 86.38 96 GLY A CA 1
ATOM 714 C C . GLY A 1 96 ? 12.353 3.483 -10.482 1.00 86.38 96 GLY A C 1
ATOM 715 O O . GLY A 1 96 ? 12.345 2.473 -9.770 1.00 86.38 96 GLY A O 1
ATOM 716 N N . ARG A 1 97 ? 11.626 3.576 -11.598 1.00 90.00 97 ARG A N 1
ATOM 717 C CA . ARG A 1 97 ? 10.910 2.435 -12.173 1.00 90.00 97 ARG A CA 1
ATOM 718 C C . ARG A 1 97 ? 11.902 1.491 -12.845 1.00 90.00 97 ARG A C 1
ATOM 720 O O . ARG A 1 97 ? 12.713 1.929 -13.655 1.00 90.00 97 ARG A O 1
ATOM 727 N N . LEU A 1 98 ? 11.777 0.198 -12.566 1.00 90.94 98 LEU A N 1
ATOM 728 C CA . LEU A 1 98 ? 12.521 -0.848 -13.265 1.00 90.94 98 LEU A CA 1
ATOM 729 C C . LEU A 1 98 ? 11.686 -1.395 -14.422 1.00 90.94 98 LEU A C 1
ATOM 731 O O . LEU A 1 98 ? 10.506 -1.696 -14.241 1.00 90.94 98 LEU A O 1
ATOM 735 N N . VAL A 1 99 ? 12.298 -1.511 -15.596 1.00 92.06 99 VAL A N 1
ATOM 736 C CA . VAL A 1 99 ? 11.660 -2.007 -16.819 1.00 92.06 99 VAL A CA 1
ATOM 737 C C . VAL A 1 99 ? 12.531 -3.103 -17.420 1.00 92.06 99 VAL A C 1
ATOM 739 O O . VAL A 1 99 ? 13.749 -2.943 -17.518 1.00 92.06 99 VAL A O 1
ATOM 742 N N . ASP A 1 100 ? 11.913 -4.218 -17.805 1.00 92.69 100 ASP A N 1
ATOM 743 C CA . ASP A 1 100 ? 12.622 -5.295 -18.498 1.00 92.69 100 ASP A CA 1
ATOM 744 C C . ASP A 1 100 ? 13.156 -4.822 -19.858 1.00 92.69 100 ASP A C 1
ATOM 746 O O . ASP A 1 100 ? 12.591 -3.905 -20.462 1.00 92.69 100 ASP A O 1
ATOM 750 N N . PRO A 1 101 ? 14.212 -5.457 -20.396 1.00 89.31 101 PRO A N 1
ATOM 751 C CA . PRO A 1 101 ? 14.767 -5.090 -21.699 1.00 89.31 101 PRO A CA 1
ATOM 752 C C . PRO A 1 101 ? 13.752 -5.117 -22.853 1.00 89.31 101 PRO A C 1
ATOM 754 O O . PRO A 1 101 ? 13.904 -4.378 -23.824 1.00 89.31 101 PRO A O 1
ATOM 757 N N . ASP A 1 102 ? 12.726 -5.963 -22.760 1.00 90.31 102 ASP A N 1
ATOM 758 C CA . ASP A 1 102 ? 11.626 -6.069 -23.726 1.00 90.31 102 ASP A CA 1
ATOM 759 C C . ASP A 1 102 ? 10.380 -5.250 -23.330 1.00 90.31 102 ASP A C 1
ATOM 761 O O . ASP A 1 102 ? 9.347 -5.304 -23.999 1.00 90.31 102 ASP A O 1
ATOM 765 N N . GLY A 1 103 ? 10.467 -4.476 -22.246 1.00 90.19 103 GLY A N 1
ATOM 766 C CA . GLY A 1 103 ? 9.360 -3.696 -21.704 1.00 90.19 103 GLY A CA 1
ATOM 767 C C . GLY A 1 103 ? 8.329 -4.515 -20.924 1.00 90.19 103 GLY A C 1
ATOM 768 O O . GLY A 1 103 ? 7.235 -4.006 -20.679 1.00 90.19 103 GLY A O 1
ATOM 769 N N . GLY A 1 104 ? 8.642 -5.760 -20.552 1.00 88.50 104 GLY A N 1
ATOM 770 C CA . GLY A 1 104 ? 7.718 -6.684 -19.893 1.00 88.50 104 GLY A CA 1
ATOM 771 C C . GLY A 1 104 ? 6.708 -7.296 -20.867 1.00 88.50 104 GLY A C 1
ATOM 772 O O . GLY A 1 104 ? 5.592 -7.646 -20.472 1.00 88.50 104 GLY A O 1
ATOM 773 N N . MET A 1 105 ? 7.054 -7.365 -22.157 1.00 90.94 105 MET A N 1
ATOM 774 C CA . MET A 1 105 ? 6.194 -7.920 -23.199 1.00 90.94 105 MET A CA 1
ATOM 775 C C . MET A 1 105 ? 6.550 -9.370 -23.506 1.00 90.94 105 MET A C 1
ATOM 777 O O . MET A 1 105 ? 7.642 -9.674 -23.960 1.00 90.94 105 MET A O 1
ATOM 781 N N . GLY A 1 106 ? 5.558 -10.252 -23.419 1.00 88.94 106 GLY A N 1
ATOM 782 C CA . GLY A 1 106 ? 5.722 -11.660 -23.768 1.00 88.94 106 GLY A CA 1
ATOM 783 C C . GLY A 1 106 ? 5.812 -12.545 -22.533 1.00 88.94 106 GLY A C 1
ATOM 784 O O . GLY A 1 106 ? 5.318 -12.198 -21.464 1.00 88.94 106 GLY A O 1
ATOM 785 N N . VAL A 1 107 ? 6.350 -13.746 -22.717 1.00 88.19 107 VAL A N 1
ATOM 786 C CA . VAL A 1 107 ? 6.570 -14.694 -21.623 1.00 88.19 107 VAL A CA 1
ATOM 787 C C . VAL A 1 107 ? 8.032 -14.627 -21.221 1.00 88.19 107 VAL A C 1
ATOM 789 O O . VAL A 1 107 ? 8.895 -14.688 -22.090 1.00 88.19 107 VAL A O 1
ATOM 792 N N . ASP A 1 108 ? 8.298 -14.540 -19.922 1.00 86.69 108 ASP A N 1
ATOM 793 C CA . ASP A 1 108 ? 9.665 -14.601 -19.413 1.00 86.69 108 ASP A CA 1
ATOM 794 C C . ASP A 1 108 ? 10.238 -16.008 -19.651 1.00 86.69 108 ASP A C 1
ATOM 796 O O . ASP A 1 108 ? 9.675 -17.019 -19.203 1.00 86.69 108 ASP A O 1
ATOM 800 N N . THR A 1 109 ? 11.311 -16.085 -20.437 1.00 86.62 109 THR A N 1
ATOM 801 C CA . THR A 1 109 ? 11.988 -17.343 -20.782 1.00 86.62 109 THR A CA 1
ATOM 802 C C . THR A 1 109 ? 13.320 -17.516 -20.071 1.00 86.62 109 THR A C 1
ATOM 804 O O . THR A 1 109 ? 13.863 -18.628 -20.005 1.00 86.62 109 THR A O 1
ATOM 807 N N . GLU A 1 110 ? 13.826 -16.435 -19.503 1.00 82.31 110 GLU A N 1
ATOM 808 C CA . GLU A 1 110 ? 15.077 -16.358 -18.796 1.00 82.31 110 GLU A CA 1
ATOM 809 C C . GLU A 1 110 ? 14.796 -16.487 -17.297 1.00 82.31 110 GLU A C 1
ATOM 811 O O . GLU A 1 110 ? 13.670 -16.430 -16.821 1.00 82.31 110 GLU A O 1
ATOM 816 N N . LYS A 1 111 ? 15.825 -16.804 -16.517 1.00 86.38 111 LYS A N 1
ATOM 817 C CA . LYS A 1 111 ? 15.687 -16.890 -15.051 1.00 86.38 111 LYS A CA 1
ATOM 818 C C . LYS A 1 111 ? 16.412 -15.767 -14.337 1.00 86.38 111 LYS A C 1
ATOM 820 O O . LYS A 1 111 ? 16.308 -15.646 -13.117 1.00 86.38 111 LYS A O 1
ATOM 825 N N . ASP A 1 112 ? 17.204 -15.019 -15.091 1.00 87.12 112 ASP A N 1
ATOM 826 C CA . ASP A 1 112 ? 18.021 -13.949 -14.570 1.00 87.12 112 ASP A CA 1
ATOM 827 C C . ASP A 1 112 ? 17.137 -12.707 -14.465 1.00 87.12 112 ASP A C 1
ATOM 829 O O . ASP A 1 112 ? 16.630 -12.211 -15.463 1.00 87.12 112 ASP A O 1
ATOM 833 N N . MET A 1 113 ? 16.948 -12.216 -13.243 1.00 83.56 113 MET A N 1
ATOM 834 C CA . MET A 1 113 ? 16.154 -11.017 -12.977 1.00 83.56 113 MET A CA 1
ATOM 835 C C . MET A 1 113 ? 17.002 -9.783 -13.302 1.00 83.56 113 MET A C 1
ATOM 837 O O . MET A 1 113 ? 17.800 -9.340 -12.471 1.00 83.56 113 MET A O 1
ATOM 841 N N . VAL A 1 114 ? 16.864 -9.263 -14.520 1.00 89.81 114 VAL A N 1
ATOM 842 C CA . VAL A 1 114 ? 17.599 -8.093 -15.018 1.00 89.81 114 VAL A CA 1
ATOM 843 C C . VAL A 1 114 ? 16.604 -7.047 -15.497 1.00 89.81 114 VAL A C 1
ATOM 845 O O . VAL A 1 114 ? 15.760 -7.352 -16.322 1.00 89.81 114 VAL A O 1
ATOM 848 N N . ALA A 1 115 ? 16.751 -5.807 -15.034 1.00 91.31 115 ALA A N 1
ATOM 849 C CA . ALA A 1 115 ? 15.926 -4.684 -15.464 1.00 91.31 115 ALA A CA 1
ATOM 850 C C . ALA A 1 115 ? 16.755 -3.394 -15.530 1.00 91.31 115 ALA A C 1
ATOM 852 O O . ALA A 1 115 ? 17.762 -3.254 -14.827 1.00 91.31 115 ALA A O 1
ATOM 853 N N . GLU A 1 116 ? 16.323 -2.452 -16.366 1.00 91.44 116 GLU A N 1
ATOM 854 C CA . GLU A 1 116 ? 16.891 -1.109 -16.464 1.00 91.44 116 GLU A CA 1
ATOM 855 C C . GLU A 1 116 ? 16.061 -0.118 -15.640 1.00 91.44 116 GLU A C 1
ATOM 857 O O . GLU A 1 116 ? 14.830 -0.124 -15.677 1.00 91.44 116 GLU A O 1
ATOM 862 N N . ASP A 1 117 ? 16.743 0.731 -14.873 1.00 91.62 117 ASP A N 1
ATOM 863 C CA . ASP A 1 117 ? 16.117 1.833 -14.145 1.00 91.62 117 ASP A CA 1
ATOM 864 C C . ASP A 1 117 ? 15.852 2.993 -15.116 1.00 91.62 117 ASP A C 1
ATOM 866 O O . ASP A 1 117 ? 16.788 3.631 -15.600 1.00 91.62 117 ASP A O 1
ATOM 870 N N . VAL A 1 118 ? 14.579 3.277 -15.396 1.00 91.56 118 VAL A N 1
ATOM 871 C CA . VAL A 1 118 ? 14.151 4.356 -16.307 1.00 91.56 118 VAL A CA 1
ATOM 872 C C . VAL A 1 118 ? 13.840 5.668 -15.577 1.00 91.56 118 VAL A C 1
ATOM 874 O O . VAL A 1 118 ? 13.198 6.564 -16.134 1.00 91.56 118 VAL A O 1
ATOM 877 N N . GLY A 1 119 ? 14.298 5.794 -14.332 1.00 87.56 119 GLY A N 1
ATOM 878 C CA . GLY A 1 119 ? 14.159 6.986 -13.510 1.00 87.56 119 GLY A CA 1
ATOM 879 C C . GLY A 1 119 ? 12.866 7.036 -12.689 1.00 87.56 119 GLY A C 1
ATOM 880 O O . GLY A 1 119 ? 11.998 6.163 -12.810 1.00 87.56 119 GLY A O 1
ATOM 881 N N . PRO A 1 120 ? 12.747 8.051 -11.814 1.00 86.38 120 PRO A N 1
ATOM 882 C CA . PRO A 1 120 ? 11.611 8.209 -10.917 1.00 86.38 120 PRO A CA 1
ATOM 883 C C . PRO A 1 120 ? 10.318 8.517 -11.670 1.00 86.38 120 PRO A C 1
ATOM 885 O O . PRO A 1 120 ? 10.306 8.985 -12.815 1.00 86.38 120 PRO A O 1
ATOM 888 N N . ASP A 1 121 ? 9.202 8.274 -10.996 1.00 82.69 121 ASP A N 1
ATOM 889 C CA . ASP A 1 121 ? 7.924 8.792 -11.446 1.00 82.69 121 ASP A CA 1
ATOM 890 C C . ASP A 1 121 ? 7.951 10.314 -11.327 1.00 82.69 121 ASP A C 1
ATOM 892 O O . ASP A 1 121 ? 8.322 10.866 -10.296 1.00 82.69 121 ASP A O 1
ATOM 896 N N . PHE A 1 122 ? 7.555 11.022 -12.387 1.00 77.00 122 PHE A N 1
ATOM 897 C CA . PHE A 1 122 ? 7.613 12.491 -12.471 1.00 77.00 122 PHE A CA 1
ATOM 898 C C . PHE A 1 122 ? 6.768 13.239 -11.407 1.00 77.00 122 PHE A C 1
ATOM 900 O O . PHE A 1 122 ? 6.579 14.450 -11.517 1.00 77.00 122 PHE A O 1
ATOM 907 N N . GLY A 1 123 ? 6.211 12.538 -10.417 1.00 80.00 123 GLY A N 1
ATOM 908 C CA . GLY A 1 123 ? 5.356 13.063 -9.357 1.00 80.00 123 GLY A CA 1
ATOM 909 C C . GLY A 1 123 ? 6.100 13.648 -8.158 1.00 80.00 123 GLY A C 1
ATOM 910 O O . GLY A 1 123 ? 5.480 14.397 -7.404 1.00 80.00 123 GLY A O 1
ATOM 911 N N . GLY A 1 124 ? 7.397 13.364 -7.995 1.00 82.00 124 GLY A N 1
ATOM 912 C CA . GLY A 1 124 ? 8.130 13.710 -6.775 1.00 82.00 124 GLY A CA 1
ATOM 913 C C . GLY A 1 124 ? 7.482 13.119 -5.514 1.00 82.00 124 GLY A C 1
ATOM 914 O O . GLY A 1 124 ? 6.528 12.344 -5.580 1.00 82.00 124 GLY A O 1
ATOM 915 N N . TYR A 1 125 ? 7.985 13.507 -4.343 1.00 83.06 125 TYR A N 1
ATOM 916 C CA . TYR A 1 125 ? 7.444 13.016 -3.076 1.00 83.06 125 TYR A CA 1
ATOM 917 C C . TYR A 1 125 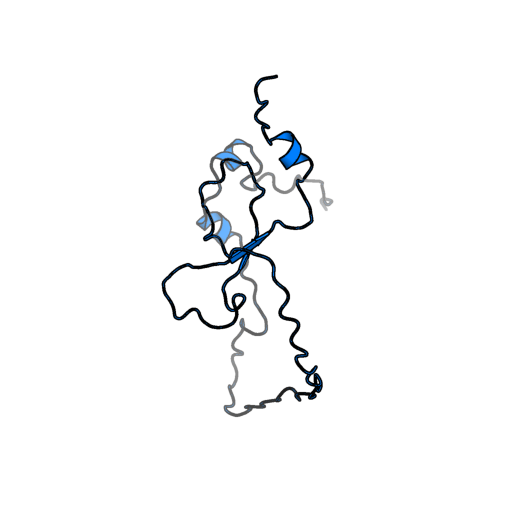? 6.062 13.601 -2.776 1.00 83.06 125 TYR A C 1
ATOM 919 O O . TYR A 1 125 ? 5.833 14.810 -2.886 1.00 83.06 125 TYR A O 1
ATOM 927 N N . SER A 1 126 ? 5.160 12.757 -2.282 1.00 85.50 126 SER A N 1
ATOM 928 C CA . SER A 1 126 ? 3.931 13.225 -1.642 1.00 85.50 126 SER A CA 1
ATOM 929 C C . SER A 1 126 ? 4.233 14.073 -0.388 1.00 85.50 126 SER A C 1
ATOM 931 O O . SER A 1 126 ? 5.342 14.016 0.164 1.00 85.50 126 SER A O 1
ATOM 933 N N . PRO A 1 127 ? 3.271 14.881 0.103 1.00 89.44 127 PRO A N 1
ATOM 934 C CA . PRO A 1 127 ? 3.435 15.636 1.347 1.00 89.44 127 PRO A CA 1
ATOM 935 C C . PRO A 1 127 ? 3.783 14.750 2.550 1.00 89.44 127 PRO A C 1
ATOM 937 O O . PRO A 1 127 ? 4.624 15.117 3.370 1.00 89.44 127 PRO A O 1
ATOM 940 N N . GLU A 1 128 ? 3.167 13.575 2.647 1.00 89.75 128 GLU A N 1
ATOM 941 C CA . GLU A 1 128 ? 3.405 12.609 3.716 1.00 89.75 128 GLU A CA 1
ATOM 942 C C . GLU A 1 128 ? 4.800 11.978 3.612 1.00 89.75 128 GLU A C 1
ATOM 944 O O . GLU A 1 128 ? 5.486 11.831 4.625 1.00 89.75 128 GLU A O 1
ATOM 949 N N . GLU A 1 129 ? 5.255 11.659 2.397 1.00 84.62 129 GLU A N 1
ATOM 950 C CA . GLU A 1 129 ? 6.611 11.149 2.158 1.00 84.62 129 GLU A CA 1
ATOM 951 C C . GLU A 1 129 ? 7.672 12.207 2.456 1.00 84.62 129 GLU A C 1
ATOM 953 O O . GLU A 1 129 ? 8.673 11.914 3.111 1.00 84.62 129 GLU A O 1
ATOM 958 N N . SER A 1 130 ? 7.424 13.454 2.053 1.00 85.50 130 SER A N 1
ATOM 959 C CA . SER A 1 130 ? 8.316 14.583 2.328 1.00 85.50 130 SER A CA 1
ATOM 960 C C . SER A 1 130 ? 8.454 14.845 3.829 1.00 85.50 130 SER A C 1
ATOM 962 O O . SER A 1 130 ? 9.535 15.180 4.299 1.00 85.50 130 SER A O 1
ATOM 964 N N . ALA A 1 131 ? 7.375 14.667 4.599 1.00 87.81 131 ALA A N 1
ATOM 965 C CA . ALA A 1 131 ? 7.386 14.852 6.049 1.00 87.81 131 ALA A CA 1
ATOM 966 C C . ALA A 1 131 ? 8.180 13.769 6.804 1.00 87.81 131 ALA A C 1
ATOM 968 O O . ALA A 1 131 ? 8.657 14.028 7.909 1.00 87.81 131 ALA A O 1
ATOM 969 N N . MET A 1 132 ? 8.305 12.563 6.238 1.00 88.31 132 MET A N 1
ATOM 970 C CA . MET A 1 132 ? 9.041 11.441 6.839 1.00 88.31 132 MET A CA 1
ATOM 971 C C . MET A 1 132 ? 10.481 11.307 6.327 1.00 88.31 132 MET A C 1
ATOM 973 O O . MET A 1 132 ? 11.292 10.635 6.969 1.00 88.31 132 MET A O 1
ATOM 977 N N . ARG A 1 133 ? 10.816 11.907 5.180 1.00 81.00 133 ARG A N 1
ATOM 978 C CA . ARG A 1 133 ? 12.164 11.856 4.608 1.00 81.00 133 ARG A CA 1
ATOM 979 C C . ARG A 1 133 ? 13.159 12.594 5.510 1.00 81.00 133 ARG A C 1
ATOM 981 O O . ARG A 1 133 ? 12.961 13.753 5.853 1.00 81.00 133 ARG A O 1
ATOM 988 N N . ILE A 1 134 ? 14.245 11.912 5.871 1.00 82.25 134 ILE A N 1
ATOM 989 C CA . ILE A 1 134 ? 15.345 12.479 6.658 1.00 82.25 134 ILE A CA 1
ATOM 990 C C . ILE A 1 134 ? 16.457 12.865 5.684 1.00 82.25 134 ILE A C 1
ATOM 992 O O . ILE A 1 134 ? 16.994 12.001 4.990 1.00 82.25 134 ILE A O 1
ATOM 996 N N . GLU A 1 135 ? 16.778 14.154 5.619 1.00 80.88 135 GLU A N 1
ATOM 997 C CA . GLU A 1 135 ? 17.940 14.660 4.888 1.00 80.88 135 GLU A CA 1
ATOM 998 C C . GLU A 1 135 ? 19.162 14.628 5.812 1.00 80.88 135 GLU A C 1
ATOM 1000 O O . GLU A 1 135 ? 19.072 15.018 6.978 1.00 80.88 135 GLU A O 1
ATOM 1005 N N . ASP A 1 136 ? 20.294 14.128 5.312 1.00 78.00 136 ASP A N 1
ATOM 1006 C CA . ASP A 1 136 ? 21.553 14.187 6.053 1.00 78.00 136 ASP A CA 1
ATOM 1007 C C . ASP A 1 136 ? 22.139 15.598 5.909 1.00 78.00 136 ASP A C 1
ATOM 1009 O O . ASP A 1 136 ? 22.559 16.009 4.824 1.00 78.00 136 ASP A O 1
ATOM 1013 N N . GLU A 1 137 ? 22.119 16.375 6.992 1.00 73.06 137 GLU A N 1
ATOM 1014 C CA . GLU A 1 137 ? 22.752 17.690 7.029 1.00 73.06 137 GLU A CA 1
ATOM 1015 C C . GLU A 1 137 ? 24.274 17.496 7.096 1.00 73.06 137 GLU A C 1
ATOM 1017 O O . GLU A 1 137 ? 24.854 17.274 8.161 1.00 73.06 137 GLU A O 1
ATOM 1022 N N . GLY A 1 138 ? 24.934 17.564 5.937 1.00 72.19 138 GLY A N 1
ATOM 1023 C CA . GLY A 1 138 ? 26.395 17.550 5.857 1.00 72.19 138 GLY A CA 1
ATOM 1024 C C . GLY A 1 138 ? 27.040 18.661 6.711 1.00 72.19 138 GLY A C 1
ATOM 1025 O O . GLY A 1 138 ? 26.394 19.663 7.030 1.00 72.19 138 GLY A O 1
ATOM 1026 N N . PRO A 1 139 ? 28.320 18.520 7.105 1.00 71.44 139 PRO A N 1
ATOM 1027 C CA . PRO A 1 139 ? 28.974 19.507 7.960 1.00 71.44 139 PRO A CA 1
ATOM 1028 C C . PRO A 1 139 ? 29.064 20.878 7.267 1.00 71.44 139 PRO A C 1
ATOM 1030 O O . PRO A 1 139 ? 29.480 20.963 6.111 1.00 71.44 139 PRO A O 1
ATOM 1033 N N . ALA A 1 140 ? 28.679 21.926 8.004 1.00 68.38 140 ALA A N 1
ATOM 1034 C CA . ALA A 1 140 ? 28.678 23.330 7.576 1.00 68.38 140 ALA A CA 1
ATOM 1035 C C . ALA A 1 140 ? 30.072 23.908 7.274 1.00 68.38 140 ALA A C 1
ATOM 1037 O O . ALA A 1 140 ? 31.052 23.511 7.950 1.00 68.38 140 ALA A O 1
#

Radius of gyration: 29.78 Å; chains: 1; bounding box: 75×53×63 Å